Protein AF-A0A438DHN5-F1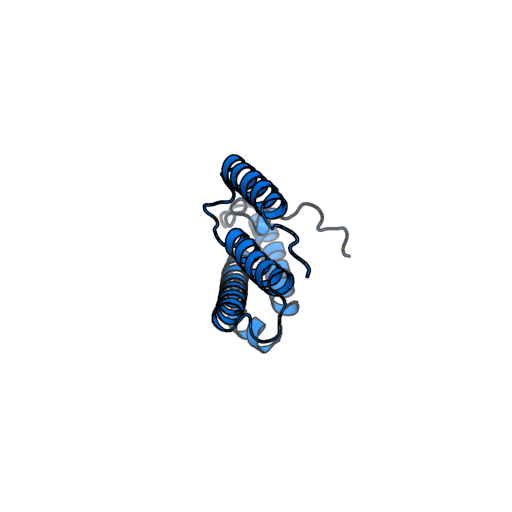 (afdb_monomer)

Organism: Vitis vinifera (NCBI:txid29760)

Solvent-accessible surface area (backbone atoms only — not comparable to full-atom values): 8360 Å² total; per-residue (Å²): 130,78,82,82,55,86,86,60,60,50,65,71,41,91,78,57,66,83,60,57,89,86,41,84,60,27,62,56,50,53,53,52,38,53,52,47,36,54,50,57,37,69,73,41,57,70,81,57,24,62,74,49,68,80,53,93,43,33,39,57,43,49,52,53,50,49,50,54,51,51,54,52,53,53,49,51,48,51,50,52,55,74,68,64,64,51,85,93,48,52,73,68,57,38,51,51,53,53,48,53,45,51,55,56,54,55,71,71,39,78,82,55,82,77,44,77,63,58,61,52,52,50,53,54,50,56,59,51,56,73,71,64,70,76,90,78,82,132

Radius of gyration: 22.7 Å; Cα contacts (8 Å, |Δi|>4): 56; chains: 1; bounding box: 53×29×66 Å

Sequence (138 aa):
MAWRWIGKDDYLTEAVTASPPEDPKFKTWKLENSMFMSWLINSMTNEIGEAFMFYETAKEIWDAAKETYLDKELFSVKEILNDLKQGELTVTQYFNALNKCRQHLDLFDENKLGCPDCCRKYKKIVEKESLQVPVQTQ

Mean predicted aligned error: 14.12 Å

pLDDT: mean 73.31, std 16.25, range [37.06, 94.19]

Secondary structure (DSSP, 8-state):
-GGG-TT-GGGTSTT-PPPPTTSTTHHHHHHHHHHHHHHHHHHS-HHHHHHHTT-SSHHHHHHHHHHHHHHHHHHHHHHHHHH---TTS-HHHHHHHHHHHHHHHHTT-TTTTT-HHHHHHHHHHHHHHTTT------

Structure (mmCIF, N/CA/C/O backbone):
data_AF-A0A438DHN5-F1
#
_entry.id   AF-A0A438DHN5-F1
#
loop_
_atom_site.group_PDB
_atom_site.id
_atom_site.type_symbol
_atom_site.label_atom_id
_atom_site.label_alt_id
_atom_site.label_comp_id
_atom_site.label_asym_id
_atom_site.label_entity_id
_atom_site.label_seq_id
_atom_site.pdbx_PDB_ins_code
_atom_site.Cartn_x
_atom_site.Cartn_y
_atom_site.Cartn_z
_atom_site.occupancy
_atom_site.B_iso_or_equiv
_atom_site.auth_seq_id
_atom_site.auth_comp_id
_atom_site.auth_asym_id
_atom_site.auth_atom_id
_atom_site.pdbx_PDB_model_num
ATOM 1 N N . MET A 1 1 ? 22.264 15.203 -1.489 1.00 44.09 1 MET A N 1
ATOM 2 C CA . MET A 1 1 ? 21.830 14.468 -2.701 1.00 44.09 1 MET A CA 1
ATOM 3 C C . MET A 1 1 ? 20.301 14.347 -2.847 1.00 44.09 1 MET A C 1
ATOM 5 O O . MET A 1 1 ? 19.859 13.936 -3.908 1.00 44.09 1 MET A O 1
ATOM 9 N N . ALA A 1 2 ? 19.493 14.782 -1.865 1.00 42.31 2 ALA A N 1
ATOM 10 C CA . ALA A 1 2 ? 18.022 14.699 -1.897 1.00 42.31 2 ALA A CA 1
ATOM 11 C C . ALA A 1 2 ? 17.303 15.707 -2.830 1.00 42.31 2 ALA A C 1
ATOM 13 O O . ALA A 1 2 ? 16.145 15.511 -3.166 1.00 42.31 2 ALA A O 1
ATOM 14 N N . TRP A 1 3 ? 17.978 16.762 -3.299 1.00 40.53 3 TRP A N 1
ATOM 15 C CA . TRP A 1 3 ? 17.345 17.848 -4.070 1.00 40.53 3 TRP A CA 1
ATOM 16 C C . TRP A 1 3 ? 17.166 17.573 -5.576 1.00 40.53 3 TRP A C 1
ATOM 18 O O . TRP A 1 3 ? 16.601 18.402 -6.277 1.00 40.53 3 TRP A O 1
ATOM 28 N N . ARG A 1 4 ? 17.637 16.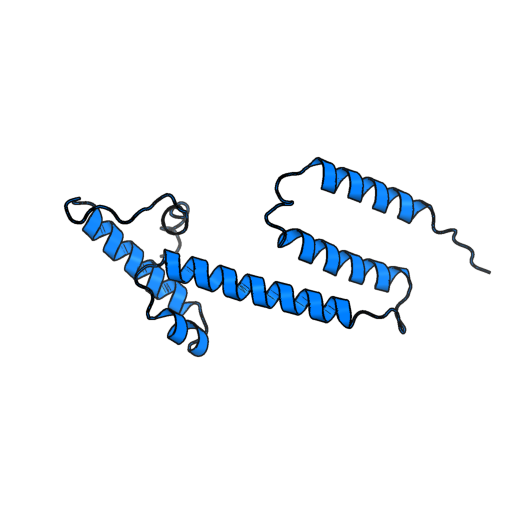429 -6.097 1.00 51.97 4 ARG A N 1
ATOM 29 C CA . ARG A 1 4 ? 17.576 16.100 -7.540 1.00 51.97 4 ARG A CA 1
ATOM 30 C C . ARG A 1 4 ? 16.244 15.459 -7.979 1.00 51.97 4 ARG A C 1
ATOM 32 O O . ARG A 1 4 ? 16.082 15.174 -9.160 1.00 51.97 4 ARG A O 1
ATOM 39 N N . TRP A 1 5 ? 15.318 15.232 -7.047 1.00 50.91 5 TRP A N 1
ATOM 40 C CA . TRP A 1 5 ? 14.147 14.363 -7.252 1.00 50.91 5 TRP A CA 1
ATOM 41 C C . TRP A 1 5 ? 12.789 15.039 -7.122 1.00 50.91 5 TRP A C 1
ATOM 43 O O . TRP A 1 5 ? 11.772 14.395 -7.355 1.00 50.91 5 TRP A O 1
ATOM 53 N N . ILE A 1 6 ? 12.747 16.329 -6.792 1.00 50.12 6 ILE A N 1
ATOM 54 C CA . ILE A 1 6 ? 11.491 17.077 -6.839 1.00 50.12 6 ILE A CA 1
ATOM 55 C C . ILE A 1 6 ? 11.121 17.234 -8.327 1.00 50.12 6 ILE A C 1
ATOM 57 O O . ILE A 1 6 ? 11.754 18.023 -9.025 1.00 50.12 6 ILE A O 1
ATOM 61 N N . GLY A 1 7 ? 10.153 16.440 -8.808 1.00 57.50 7 GLY A N 1
ATOM 62 C CA . GLY A 1 7 ? 9.620 16.487 -10.182 1.00 57.50 7 GLY A CA 1
ATOM 63 C C . GLY A 1 7 ? 10.053 15.364 -11.140 1.00 57.50 7 GLY A C 1
ATOM 64 O O . GLY A 1 7 ? 10.121 15.606 -12.339 1.00 57.50 7 GLY A O 1
ATOM 65 N N . LYS A 1 8 ? 10.414 14.171 -10.637 1.00 61.06 8 LYS A N 1
ATOM 66 C CA . LYS A 1 8 ? 10.698 12.964 -11.453 1.00 61.06 8 LYS A CA 1
ATOM 67 C C . LYS A 1 8 ? 9.756 11.789 -11.132 1.00 61.06 8 LYS A C 1
ATOM 69 O O . LYS A 1 8 ? 10.160 10.629 -11.146 1.00 61.06 8 LYS A O 1
ATOM 74 N N . ASP A 1 9 ? 8.511 12.099 -10.810 1.00 62.78 9 ASP A N 1
ATOM 75 C CA . ASP A 1 9 ? 7.414 11.152 -10.589 1.00 62.78 9 ASP A CA 1
ATOM 76 C C . ASP A 1 9 ? 7.027 10.373 -11.856 1.00 62.78 9 ASP A C 1
ATOM 78 O O . ASP A 1 9 ? 6.547 9.249 -11.748 1.00 62.78 9 ASP A O 1
ATOM 82 N N . ASP A 1 10 ? 7.356 10.893 -13.042 1.00 63.53 10 ASP A N 1
ATOM 83 C CA . ASP A 1 10 ? 7.074 10.271 -14.344 1.00 63.53 10 ASP A CA 1
ATOM 84 C C . ASP A 1 10 ? 7.554 8.813 -14.474 1.00 63.53 10 ASP A C 1
ATOM 86 O O . ASP A 1 10 ? 6.945 8.031 -15.198 1.00 63.53 10 ASP A O 1
ATOM 90 N N . TYR A 1 11 ? 8.619 8.424 -13.764 1.00 60.41 11 TYR A N 1
ATOM 91 C CA . TYR A 1 11 ? 9.149 7.052 -13.773 1.00 60.41 11 TYR A CA 1
ATOM 92 C C . TYR A 1 11 ? 8.305 6.049 -12.979 1.00 60.41 11 TYR A C 1
ATOM 94 O O . TYR A 1 11 ? 8.462 4.842 -13.156 1.00 60.41 11 TYR A O 1
ATOM 102 N N . LEU A 1 12 ? 7.441 6.544 -12.092 1.00 56.44 12 LEU A N 1
ATOM 103 C CA . LEU A 1 12 ? 6.503 5.749 -11.300 1.00 56.44 12 LEU A CA 1
ATOM 104 C C . LEU A 1 12 ? 5.103 5.761 -11.936 1.00 56.44 12 LEU A C 1
ATOM 106 O O . LEU A 1 12 ? 4.329 4.820 -11.768 1.00 56.44 12 LEU A O 1
ATOM 110 N N . THR A 1 13 ? 4.784 6.797 -12.713 1.00 53.22 13 THR A N 1
ATOM 111 C CA . THR A 1 13 ? 3.528 6.927 -13.460 1.00 53.22 13 THR A CA 1
ATOM 112 C C . THR A 1 13 ? 3.618 6.248 -14.834 1.00 53.22 13 THR A C 1
ATOM 114 O O . THR A 1 13 ? 4.691 6.001 -15.373 1.00 53.22 13 THR A O 1
ATOM 117 N N . GLU A 1 14 ? 2.477 5.934 -15.448 1.00 51.69 14 GLU A N 1
ATOM 118 C CA . GLU A 1 14 ? 2.359 5.289 -16.775 1.00 51.69 14 GLU A CA 1
ATOM 119 C C . GLU A 1 14 ? 2.996 6.088 -17.944 1.00 51.69 14 GLU A C 1
ATOM 121 O O . GLU A 1 14 ? 3.000 5.641 -19.087 1.00 51.69 14 GLU A O 1
ATOM 126 N N . ALA A 1 15 ? 3.557 7.270 -17.665 1.00 47.31 15 ALA A N 1
ATOM 127 C CA . ALA A 1 15 ? 4.104 8.202 -18.646 1.00 47.31 15 ALA A CA 1
ATOM 128 C C . ALA A 1 15 ? 5.468 7.782 -19.225 1.00 47.31 15 ALA A C 1
ATOM 130 O O . ALA A 1 15 ? 5.794 8.174 -20.346 1.00 47.31 15 ALA A O 1
ATOM 131 N N . VAL A 1 16 ? 6.267 6.984 -18.507 1.00 53.59 16 VAL A N 1
ATOM 132 C CA . VAL A 1 16 ? 7.581 6.534 -18.993 1.00 53.59 16 VAL A CA 1
ATOM 133 C C . VAL A 1 16 ? 7.520 5.058 -19.376 1.00 53.59 16 VAL A C 1
ATOM 135 O O . VAL A 1 16 ? 7.998 4.173 -18.669 1.00 53.59 16 VAL A O 1
ATOM 138 N N . THR A 1 17 ? 6.953 4.784 -20.549 1.00 58.34 17 THR A N 1
ATOM 139 C CA . THR A 1 17 ? 7.175 3.508 -21.237 1.00 58.34 17 THR A CA 1
ATOM 140 C C . THR A 1 17 ? 8.663 3.358 -21.554 1.00 58.34 17 THR A C 1
ATOM 142 O O . THR A 1 17 ? 9.296 4.336 -21.967 1.00 58.34 17 THR A O 1
ATOM 145 N N . ALA A 1 18 ? 9.219 2.153 -21.383 1.00 60.47 18 ALA A N 1
ATOM 146 C CA . ALA A 1 18 ? 10.604 1.853 -21.742 1.00 60.47 18 ALA A CA 1
ATOM 147 C C . ALA A 1 18 ? 10.917 2.410 -23.140 1.00 60.47 18 ALA A C 1
ATOM 149 O O . ALA A 1 18 ? 10.243 2.068 -24.115 1.00 60.47 18 ALA A O 1
ATOM 150 N N . SER A 1 19 ? 11.894 3.319 -23.237 1.00 61.00 19 SER A N 1
ATOM 151 C CA . SER A 1 19 ? 12.278 3.872 -24.538 1.00 61.00 19 SER A CA 1
ATOM 152 C C . SER A 1 19 ? 12.737 2.731 -25.457 1.00 61.00 19 SER A C 1
ATOM 154 O O . SER A 1 19 ? 13.362 1.786 -24.967 1.00 61.00 19 SER A O 1
ATOM 156 N N . PRO A 1 20 ? 12.466 2.781 -26.771 1.00 68.00 20 PRO A N 1
ATOM 157 C CA . PRO A 1 20 ? 12.967 1.770 -27.691 1.00 68.00 20 PRO A CA 1
ATOM 158 C C . PRO A 1 20 ? 14.497 1.646 -27.580 1.00 68.00 20 PRO A C 1
ATOM 160 O O . PRO A 1 20 ? 15.164 2.667 -27.393 1.00 68.00 20 PRO A O 1
ATOM 163 N N . PRO A 1 21 ? 15.086 0.445 -27.737 1.00 64.56 21 PRO A N 1
ATOM 164 C CA . PRO A 1 21 ? 16.536 0.235 -27.613 1.00 64.56 21 PRO A CA 1
ATOM 165 C C . PRO A 1 21 ? 17.382 1.105 -28.557 1.00 64.56 21 PRO A C 1
ATOM 167 O O . PRO A 1 21 ? 18.572 1.314 -28.321 1.00 64.56 21 PRO A O 1
ATOM 170 N N . GLU A 1 22 ? 16.759 1.590 -29.630 1.00 71.31 22 GLU A N 1
ATOM 171 C CA . GLU A 1 22 ? 17.341 2.435 -30.672 1.00 71.31 22 GLU A CA 1
ATOM 172 C C . GLU A 1 22 ? 17.401 3.925 -30.280 1.00 71.31 22 GLU A C 1
ATOM 174 O O . GLU A 1 22 ? 18.099 4.703 -30.931 1.00 71.31 22 GLU A O 1
ATOM 179 N N . ASP A 1 23 ? 16.718 4.339 -29.206 1.00 76.06 23 ASP A N 1
ATOM 180 C CA . ASP A 1 23 ? 16.729 5.720 -28.721 1.00 76.06 23 ASP A CA 1
ATOM 181 C C . ASP A 1 23 ? 18.007 5.999 -27.900 1.00 76.06 23 ASP A C 1
ATOM 183 O O . ASP A 1 23 ? 18.286 5.301 -26.916 1.00 76.06 23 ASP A O 1
ATOM 187 N N . PRO A 1 24 ? 18.776 7.060 -28.211 1.00 74.69 24 PRO A N 1
ATOM 188 C CA . PRO A 1 24 ? 19.880 7.530 -27.372 1.00 74.69 24 PRO A CA 1
ATOM 189 C C . PRO A 1 24 ? 19.521 7.722 -25.886 1.00 74.69 24 PRO A C 1
ATOM 191 O O . PRO A 1 24 ? 20.386 7.584 -25.017 1.00 74.69 24 PRO A O 1
ATOM 194 N N . LYS A 1 25 ? 18.253 8.014 -25.574 1.00 77.50 25 LYS A N 1
ATOM 195 C CA . LYS A 1 25 ? 17.724 8.184 -24.213 1.00 77.50 25 LYS A CA 1
ATOM 196 C C . LYS A 1 25 ? 17.537 6.868 -23.459 1.00 77.50 25 LYS A C 1
ATOM 198 O O . LYS A 1 25 ? 17.473 6.902 -22.231 1.00 77.50 25 LYS A O 1
ATOM 203 N N . PHE A 1 26 ? 17.537 5.717 -24.137 1.00 77.50 26 PHE A N 1
ATOM 204 C CA . PHE A 1 26 ? 17.369 4.403 -23.506 1.00 77.50 26 PHE A CA 1
ATOM 205 C C . PHE A 1 26 ? 18.452 4.109 -22.462 1.00 77.50 26 PHE A C 1
ATOM 207 O O . PHE A 1 26 ? 18.164 3.586 -21.386 1.00 77.50 26 PHE A O 1
ATOM 214 N N . LYS A 1 27 ? 19.705 4.506 -22.728 1.00 80.75 27 LYS A N 1
ATOM 215 C CA . LYS A 1 27 ? 20.804 4.351 -21.758 1.00 80.75 27 LYS A CA 1
ATOM 216 C C . LYS A 1 27 ? 20.551 5.148 -20.479 1.00 80.75 27 LYS A C 1
ATOM 218 O O . LYS A 1 27 ? 20.785 4.635 -19.388 1.00 80.75 27 LYS A O 1
ATOM 223 N N . THR A 1 28 ? 20.059 6.378 -20.615 1.00 83.88 28 THR A N 1
ATOM 224 C CA . THR A 1 28 ? 19.704 7.237 -19.480 1.00 83.88 28 THR A CA 1
ATOM 225 C C . THR A 1 28 ? 18.524 6.654 -18.711 1.00 83.88 28 THR A C 1
ATOM 227 O O . THR A 1 28 ? 18.613 6.521 -17.494 1.00 83.88 28 THR A O 1
ATOM 230 N N . TRP A 1 29 ? 17.470 6.222 -19.410 1.00 83.94 29 TRP A N 1
ATOM 231 C CA . TRP A 1 29 ? 16.316 5.563 -18.798 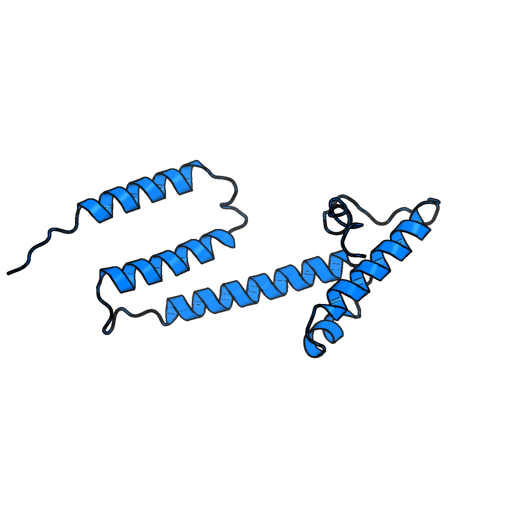1.00 83.94 29 TRP A CA 1
ATOM 232 C C . TRP A 1 29 ? 16.727 4.323 -17.999 1.00 83.94 29 TRP A C 1
ATOM 234 O O . TRP A 1 29 ? 16.351 4.189 -16.840 1.00 83.94 29 TRP A O 1
ATOM 244 N N . LYS A 1 30 ? 17.570 3.453 -18.570 1.00 82.31 30 LYS A N 1
ATOM 245 C CA . LYS A 1 30 ? 18.026 2.221 -17.911 1.00 82.31 30 LYS A CA 1
ATOM 246 C C . LYS A 1 30 ? 18.824 2.499 -16.634 1.00 82.31 30 LYS A C 1
ATOM 248 O O . LYS A 1 30 ? 18.652 1.791 -15.644 1.00 82.31 30 LYS A O 1
ATOM 253 N N . LEU A 1 31 ? 19.678 3.526 -16.646 1.00 85.19 31 LEU A N 1
ATOM 254 C CA . LEU A 1 31 ? 20.429 3.952 -15.461 1.00 85.19 31 LEU A CA 1
ATOM 255 C C . LEU A 1 31 ? 19.504 4.506 -14.373 1.00 85.19 31 LEU A C 1
ATOM 257 O O . LEU A 1 31 ? 19.640 4.129 -13.211 1.00 85.19 31 LEU A O 1
ATOM 261 N N . GLU A 1 32 ? 18.561 5.373 -14.744 1.00 85.88 32 GLU A N 1
ATOM 262 C CA . GLU A 1 32 ? 17.615 5.961 -13.792 1.00 85.88 32 GLU A CA 1
ATOM 263 C C . GLU A 1 32 ? 16.674 4.891 -13.218 1.00 85.88 32 GLU A C 1
ATOM 265 O O . GLU A 1 32 ? 16.545 4.800 -12.000 1.00 85.88 32 GLU A O 1
ATOM 270 N N . ASN A 1 33 ? 16.130 4.001 -14.053 1.00 86.56 33 ASN A N 1
ATOM 271 C CA . ASN A 1 33 ? 15.321 2.857 -13.627 1.00 86.56 33 ASN A CA 1
ATOM 272 C C . ASN A 1 33 ? 16.082 1.956 -12.640 1.00 86.56 33 ASN A C 1
ATOM 274 O O . ASN A 1 33 ? 15.574 1.667 -11.561 1.00 86.56 33 ASN A O 1
ATOM 278 N N . SER A 1 34 ? 17.327 1.571 -12.946 1.00 86.69 34 SER A N 1
ATOM 279 C CA . SER A 1 34 ? 18.137 0.747 -12.033 1.00 86.69 34 SER A CA 1
ATOM 280 C C . SER A 1 34 ? 18.404 1.435 -10.693 1.00 86.69 34 SER A C 1
ATOM 282 O O . SER A 1 34 ? 18.430 0.767 -9.661 1.00 86.69 34 SER A O 1
ATOM 284 N N . MET A 1 35 ? 18.601 2.754 -10.698 1.00 86.44 35 MET A N 1
ATOM 285 C CA . MET A 1 35 ? 18.789 3.539 -9.478 1.00 86.44 35 MET A CA 1
ATOM 286 C C . MET A 1 35 ? 17.523 3.537 -8.616 1.00 86.44 35 MET A C 1
ATOM 288 O O . MET A 1 35 ? 17.606 3.305 -7.410 1.00 86.44 35 MET A O 1
ATOM 292 N N . PHE A 1 36 ? 16.357 3.732 -9.236 1.00 83.88 36 PHE A N 1
ATOM 293 C CA . PHE A 1 36 ? 15.071 3.656 -8.548 1.00 83.88 36 PHE A CA 1
ATOM 294 C C . PHE A 1 36 ? 14.803 2.270 -7.966 1.00 83.88 36 PHE A C 1
ATOM 296 O O . PHE A 1 36 ? 14.388 2.183 -6.813 1.00 83.88 36 PHE A O 1
ATOM 303 N N . MET A 1 37 ? 15.102 1.196 -8.705 1.00 87.62 37 MET A N 1
ATOM 304 C CA . MET A 1 37 ? 14.966 -0.170 -8.188 1.00 87.62 37 MET A CA 1
ATOM 305 C C . MET A 1 37 ? 15.787 -0.370 -6.912 1.00 87.62 37 MET A C 1
ATOM 307 O O . MET A 1 37 ? 15.252 -0.822 -5.903 1.00 87.62 37 MET A O 1
ATOM 311 N N . SER A 1 38 ? 17.065 0.030 -6.914 1.00 86.56 38 SER A N 1
ATOM 312 C CA . SER A 1 38 ? 17.912 -0.077 -5.720 1.00 86.56 38 SER A CA 1
ATOM 313 C C . SER A 1 38 ? 17.355 0.711 -4.537 1.00 86.56 38 SER A C 1
ATOM 315 O O . SER A 1 38 ? 17.465 0.264 -3.403 1.00 86.56 38 SER A O 1
ATOM 317 N N . TRP A 1 39 ? 16.758 1.878 -4.762 1.00 87.81 39 TRP A N 1
ATOM 318 C CA . TRP A 1 39 ? 16.171 2.662 -3.676 1.00 87.81 39 TRP A CA 1
ATOM 319 C C . TRP A 1 39 ? 14.893 2.075 -3.120 1.00 87.81 39 TRP A C 1
ATOM 321 O O . TRP A 1 39 ? 14.745 2.047 -1.902 1.00 87.81 39 TRP A O 1
ATOM 331 N N . LEU A 1 40 ? 14.011 1.586 -3.988 1.00 85.81 40 LEU A N 1
ATOM 332 C CA . LEU A 1 40 ? 12.800 0.900 -3.560 1.00 85.81 40 LEU A CA 1
ATOM 333 C C . LEU A 1 40 ? 13.167 -0.325 -2.720 1.00 85.81 40 LEU A C 1
ATOM 335 O O . LEU A 1 40 ? 12.725 -0.421 -1.579 1.00 85.81 40 LEU A O 1
ATOM 339 N N . ILE A 1 41 ? 14.071 -1.176 -3.210 1.00 85.56 41 ILE A N 1
ATOM 340 C CA . ILE A 1 41 ? 14.522 -2.374 -2.486 1.00 85.56 41 ILE A CA 1
ATOM 341 C C . ILE A 1 41 ? 15.201 -2.001 -1.159 1.00 85.56 41 ILE A C 1
ATOM 343 O O . ILE A 1 41 ? 14.868 -2.568 -0.124 1.00 85.56 41 ILE A O 1
ATOM 347 N N . ASN A 1 42 ? 16.088 -1.000 -1.147 1.00 86.00 42 ASN A N 1
ATOM 348 C CA . ASN A 1 42 ? 16.779 -0.566 0.076 1.00 86.00 42 ASN A CA 1
ATOM 349 C C . ASN A 1 42 ? 15.862 0.140 1.089 1.00 86.00 42 ASN A C 1
ATOM 351 O O . ASN A 1 42 ? 16.257 0.324 2.239 1.00 86.00 42 ASN A O 1
ATOM 355 N N . SER A 1 43 ? 14.677 0.589 0.670 1.00 84.44 43 SER A N 1
ATOM 356 C CA . SER A 1 43 ? 13.674 1.174 1.565 1.00 84.44 43 SER A CA 1
ATOM 357 C C . SER A 1 43 ? 12.784 0.126 2.239 1.00 84.44 43 SER A C 1
ATOM 359 O O . SER A 1 43 ? 12.072 0.445 3.191 1.00 84.44 43 SER A O 1
ATOM 361 N N . MET A 1 44 ? 12.831 -1.120 1.764 1.00 84.50 44 MET A N 1
ATOM 362 C CA . MET A 1 44 ? 12.088 -2.250 2.310 1.00 84.50 44 MET A CA 1
ATOM 363 C C . MET A 1 44 ? 12.918 -2.986 3.369 1.00 84.50 44 MET A C 1
ATOM 365 O O . MET A 1 44 ? 14.139 -2.851 3.445 1.00 84.50 44 MET A O 1
ATOM 369 N N . THR A 1 45 ? 12.260 -3.804 4.193 1.00 83.25 45 THR A N 1
ATOM 370 C CA . THR A 1 45 ? 12.980 -4.793 5.007 1.00 83.25 45 THR A CA 1
ATOM 371 C C . THR A 1 45 ? 13.591 -5.854 4.093 1.00 83.25 45 THR A C 1
ATOM 373 O O . THR A 1 45 ? 13.034 -6.140 3.035 1.00 83.25 45 THR A O 1
ATOM 376 N N . ASN A 1 46 ? 14.710 -6.465 4.496 1.00 80.81 46 ASN A N 1
ATOM 377 C CA . ASN A 1 46 ? 15.421 -7.445 3.660 1.00 80.81 46 ASN A CA 1
ATOM 378 C C . ASN A 1 46 ? 14.509 -8.585 3.167 1.00 80.81 46 ASN A C 1
ATOM 380 O O . ASN A 1 46 ? 14.553 -8.935 1.995 1.00 80.81 46 ASN A O 1
ATOM 384 N N . GLU A 1 47 ? 13.630 -9.091 4.035 1.00 80.06 47 GLU A N 1
ATOM 385 C CA . GLU A 1 47 ? 12.656 -10.147 3.713 1.00 80.06 47 GLU A CA 1
ATOM 386 C C . GLU A 1 47 ? 11.695 -9.750 2.585 1.00 80.06 47 GLU A C 1
ATOM 388 O O . GLU A 1 47 ? 11.338 -10.567 1.742 1.00 80.06 47 GLU A O 1
ATOM 393 N N . ILE A 1 48 ? 11.272 -8.483 2.567 1.00 78.31 48 ILE A N 1
ATOM 394 C CA . ILE A 1 48 ? 10.391 -7.950 1.532 1.00 78.31 48 ILE A CA 1
ATOM 395 C C . ILE A 1 48 ? 11.225 -7.672 0.282 1.00 78.31 48 ILE A C 1
ATOM 397 O O . ILE A 1 48 ? 10.885 -8.168 -0.782 1.00 78.31 48 ILE A O 1
ATOM 401 N N . GLY A 1 49 ? 12.348 -6.961 0.409 1.00 78.81 49 GLY A N 1
ATOM 402 C CA . GLY A 1 49 ? 13.219 -6.591 -0.708 1.00 78.81 49 GLY A CA 1
ATOM 403 C C . GLY A 1 49 ? 13.700 -7.786 -1.538 1.00 78.81 49 GLY A C 1
ATOM 404 O O . GLY A 1 49 ? 13.760 -7.679 -2.762 1.00 78.81 49 GLY A O 1
ATOM 405 N N . GLU A 1 50 ? 13.957 -8.938 -0.909 1.00 81.94 50 GLU A N 1
ATOM 406 C CA . GLU A 1 50 ? 14.290 -10.192 -1.600 1.00 81.94 50 GLU A CA 1
ATOM 407 C C . GLU A 1 50 ? 13.205 -10.647 -2.581 1.00 81.94 50 GLU A C 1
ATOM 409 O O . GLU A 1 50 ? 13.526 -11.077 -3.691 1.00 81.94 50 GLU A O 1
ATOM 414 N N . ALA A 1 51 ? 11.928 -10.487 -2.225 1.00 83.19 51 ALA A N 1
ATOM 415 C CA . ALA A 1 51 ? 10.808 -10.835 -3.096 1.00 83.19 51 ALA A CA 1
ATOM 416 C C . ALA A 1 51 ? 10.712 -9.921 -4.331 1.00 83.19 51 ALA A C 1
ATOM 418 O O . ALA A 1 51 ? 10.188 -10.340 -5.363 1.00 83.19 51 ALA A O 1
ATOM 419 N N . PHE A 1 52 ? 11.245 -8.696 -4.252 1.00 81.44 52 PHE A N 1
ATOM 420 C CA . PHE A 1 52 ? 11.192 -7.711 -5.335 1.00 81.44 52 PHE A CA 1
ATOM 421 C C . PHE A 1 52 ? 12.453 -7.675 -6.213 1.00 81.44 52 PHE A C 1
ATOM 423 O O . PHE A 1 52 ? 12.468 -6.977 -7.225 1.00 81.44 52 PHE A O 1
ATOM 430 N N . MET A 1 53 ? 13.501 -8.441 -5.886 1.00 79.88 53 MET A N 1
ATOM 431 C CA . MET A 1 53 ? 14.751 -8.468 -6.664 1.00 79.88 53 MET A CA 1
ATOM 432 C C . MET A 1 53 ? 14.599 -9.029 -8.087 1.00 79.88 53 MET A C 1
ATOM 434 O O . MET A 1 53 ? 15.475 -8.807 -8.920 1.00 79.88 53 MET A O 1
ATOM 438 N N . PHE A 1 54 ? 13.517 -9.761 -8.362 1.00 80.88 54 PHE A N 1
ATOM 439 C CA . PHE A 1 54 ? 13.277 -10.404 -9.657 1.00 80.88 54 PHE A CA 1
ATOM 440 C C . PHE A 1 54 ? 12.528 -9.526 -10.667 1.00 80.88 54 PHE A C 1
ATOM 442 O O . PHE A 1 54 ? 12.388 -9.933 -11.817 1.00 80.88 54 PHE A O 1
ATOM 449 N N . TYR A 1 55 ? 12.053 -8.346 -10.263 1.00 84.50 55 TYR A N 1
ATOM 450 C CA . TYR A 1 55 ? 11.386 -7.421 -11.178 1.00 84.50 55 TYR A CA 1
ATOM 451 C C . TYR A 1 55 ? 12.389 -6.706 -12.086 1.00 84.50 55 TYR A C 1
ATOM 453 O O . TYR A 1 55 ? 13.509 -6.384 -11.683 1.00 84.50 55 TYR A O 1
ATOM 461 N N . GLU A 1 56 ? 11.980 -6.446 -13.327 1.00 83.94 56 GLU A N 1
ATOM 462 C CA . GLU A 1 56 ? 12.851 -5.875 -14.357 1.00 83.94 56 GLU A CA 1
ATOM 463 C C . GLU A 1 56 ? 12.835 -4.340 -14.337 1.00 83.94 56 GLU A C 1
ATOM 465 O O . GLU A 1 56 ? 13.770 -3.680 -14.816 1.00 83.94 56 GLU A O 1
ATOM 470 N N . THR A 1 57 ? 11.784 -3.752 -13.763 1.00 84.44 57 THR A N 1
ATOM 471 C CA . THR A 1 57 ? 11.580 -2.305 -13.715 1.00 84.44 57 THR A CA 1
ATOM 472 C C . THR A 1 57 ? 11.211 -1.790 -12.327 1.00 84.44 57 THR A C 1
ATOM 474 O O . THR A 1 57 ? 10.545 -2.448 -11.530 1.00 84.44 57 THR A O 1
ATOM 477 N N . ALA A 1 58 ? 11.599 -0.543 -12.047 1.00 85.19 58 ALA A N 1
ATOM 478 C CA . ALA A 1 58 ? 11.199 0.154 -10.828 1.00 85.19 58 ALA A CA 1
ATOM 479 C C . ALA A 1 58 ? 9.682 0.335 -10.738 1.00 85.19 58 ALA A C 1
ATOM 481 O O . ALA A 1 58 ? 9.140 0.358 -9.637 1.00 85.19 58 ALA A O 1
ATOM 482 N N . LYS A 1 59 ? 9.009 0.428 -11.889 1.00 83.69 59 LYS A N 1
ATOM 483 C CA . LYS A 1 59 ? 7.554 0.502 -11.978 1.00 83.69 59 LYS A CA 1
ATOM 484 C C . LYS A 1 59 ? 6.897 -0.770 -11.451 1.00 83.69 59 LYS A C 1
ATOM 486 O O . LYS A 1 59 ? 6.034 -0.671 -10.594 1.00 83.69 59 LYS A O 1
ATOM 491 N N . GLU A 1 60 ? 7.340 -1.943 -11.893 1.00 85.69 60 GLU A N 1
ATOM 492 C CA . GLU A 1 60 ? 6.788 -3.211 -11.400 1.00 85.69 60 GLU A CA 1
ATOM 493 C C . GLU A 1 60 ? 7.029 -3.388 -9.897 1.00 85.69 60 GLU A C 1
ATOM 495 O O . GLU A 1 60 ? 6.118 -3.788 -9.176 1.00 85.69 60 GLU A O 1
ATOM 500 N N . ILE A 1 61 ? 8.220 -3.018 -9.403 1.00 86.69 61 ILE A N 1
ATOM 501 C CA . ILE A 1 61 ? 8.506 -3.022 -7.960 1.00 86.69 61 ILE A CA 1
ATOM 502 C C . ILE A 1 61 ? 7.545 -2.090 -7.219 1.00 86.69 61 ILE A C 1
ATOM 504 O O . ILE A 1 61 ? 6.991 -2.470 -6.191 1.00 86.69 61 ILE A O 1
ATOM 508 N N . TRP A 1 62 ? 7.357 -0.870 -7.724 1.00 86.06 62 TRP A N 1
ATOM 509 C CA . TRP A 1 62 ? 6.469 0.124 -7.127 1.00 86.06 62 TRP A CA 1
ATOM 510 C C . TRP A 1 62 ? 5.008 -0.331 -7.121 1.00 86.06 62 TRP A C 1
ATOM 512 O O . TRP A 1 62 ? 4.365 -0.260 -6.077 1.00 86.06 62 TRP A O 1
ATOM 522 N N . ASP A 1 63 ? 4.500 -0.828 -8.248 1.00 82.25 63 ASP A N 1
ATOM 523 C CA . ASP A 1 63 ? 3.110 -1.257 -8.405 1.00 82.25 63 ASP A CA 1
ATOM 524 C C . ASP A 1 63 ? 2.809 -2.464 -7.502 1.00 82.25 63 ASP A C 1
ATOM 526 O O . ASP A 1 63 ? 1.847 -2.433 -6.733 1.00 82.25 63 ASP A O 1
ATOM 530 N N . ALA A 1 64 ? 3.685 -3.473 -7.480 1.00 84.75 64 ALA A N 1
ATOM 531 C CA . ALA A 1 64 ? 3.515 -4.640 -6.618 1.00 84.75 64 ALA A CA 1
ATOM 532 C C . ALA A 1 64 ? 3.688 -4.304 -5.123 1.00 84.75 64 ALA A C 1
ATOM 534 O O . ALA A 1 64 ? 2.975 -4.843 -4.270 1.00 84.75 64 ALA A O 1
ATOM 535 N N . ALA A 1 65 ? 4.599 -3.388 -4.771 1.00 83.44 65 ALA A N 1
ATOM 536 C CA . ALA A 1 65 ? 4.740 -2.912 -3.395 1.00 83.44 65 ALA A CA 1
ATOM 537 C C . ALA A 1 65 ? 3.504 -2.122 -2.949 1.00 83.44 65 ALA A C 1
ATOM 539 O O . ALA A 1 65 ? 3.027 -2.309 -1.828 1.00 83.44 65 ALA A O 1
ATOM 540 N N . LYS A 1 66 ? 2.966 -1.275 -3.835 1.00 81.81 66 LYS A N 1
ATOM 541 C CA . LYS A 1 66 ? 1.736 -0.518 -3.614 1.00 81.81 66 LYS A CA 1
ATOM 542 C C . LYS A 1 66 ? 0.564 -1.468 -3.377 1.00 81.81 66 LYS A C 1
ATOM 544 O O . LYS A 1 66 ? -0.072 -1.342 -2.339 1.00 81.81 66 LYS A O 1
ATOM 549 N N . GLU A 1 67 ? 0.313 -2.434 -4.261 1.00 81.00 67 GLU A N 1
ATOM 550 C CA . GLU A 1 67 ? -0.752 -3.434 -4.069 1.00 81.00 67 GLU A CA 1
ATOM 551 C C . GLU A 1 67 ? -0.596 -4.185 -2.746 1.00 81.00 67 GLU A C 1
ATOM 553 O O . GLU A 1 67 ? -1.524 -4.220 -1.941 1.00 81.00 67 GLU A O 1
ATOM 558 N N . THR A 1 68 ? 0.602 -4.701 -2.461 1.00 82.44 68 THR A N 1
ATOM 559 C CA . THR A 1 68 ? 0.860 -5.466 -1.230 1.00 82.44 68 THR A CA 1
ATOM 560 C C . THR A 1 68 ? 0.598 -4.634 0.026 1.00 82.44 68 THR A C 1
ATOM 562 O O . THR A 1 68 ? 0.048 -5.134 1.011 1.00 82.44 68 THR A O 1
ATOM 565 N N . TYR A 1 69 ? 1.008 -3.363 0.022 1.00 78.06 69 TYR A N 1
ATOM 566 C CA . TYR A 1 69 ? 0.774 -2.458 1.142 1.00 78.06 69 TYR A CA 1
ATOM 567 C C . TYR A 1 69 ? -0.713 -2.123 1.289 1.00 78.06 69 TYR A C 1
ATOM 569 O O . TYR A 1 69 ? -1.245 -2.182 2.398 1.00 78.06 69 TYR A O 1
ATOM 577 N N . LEU A 1 70 ? -1.396 -1.827 0.179 1.00 77.75 70 LEU A N 1
ATOM 578 C CA . LEU A 1 70 ? -2.828 -1.539 0.170 1.00 77.75 70 LEU A CA 1
ATOM 579 C C . LEU A 1 70 ? -3.646 -2.728 0.683 1.00 77.75 70 LEU A C 1
ATOM 581 O O . LEU A 1 70 ? -4.520 -2.535 1.526 1.00 77.75 70 LEU A O 1
ATOM 585 N N . ASP A 1 71 ? -3.328 -3.947 0.251 1.00 76.31 71 ASP A N 1
ATOM 586 C CA . ASP A 1 71 ? -4.002 -5.166 0.702 1.00 76.31 71 ASP A CA 1
ATOM 587 C C . ASP A 1 71 ? -3.800 -5.416 2.199 1.00 76.31 71 ASP A C 1
ATOM 589 O O . ASP A 1 71 ? -4.756 -5.739 2.912 1.00 76.31 71 ASP A O 1
ATOM 593 N N . LYS A 1 72 ? -2.574 -5.227 2.706 1.00 82.31 72 LYS A N 1
ATOM 594 C CA . LYS A 1 72 ? -2.281 -5.365 4.141 1.00 82.31 72 LYS A CA 1
ATOM 595 C C . LYS A 1 72 ? -3.027 -4.335 4.984 1.00 82.31 72 LYS A C 1
ATOM 597 O O . LYS A 1 72 ? -3.621 -4.699 5.998 1.00 82.31 72 LYS A O 1
ATOM 602 N N . GLU A 1 73 ? -3.020 -3.070 4.576 1.00 81.56 73 GLU A N 1
ATOM 603 C CA . GLU A 1 73 ? -3.750 -2.005 5.271 1.00 81.56 73 GLU A CA 1
ATOM 604 C C . GLU A 1 73 ? -5.265 -2.240 5.236 1.00 81.56 73 GLU A C 1
ATOM 606 O O . GLU A 1 73 ? -5.945 -2.120 6.258 1.00 81.56 73 GLU A O 1
ATOM 611 N N . LEU A 1 74 ? -5.803 -2.644 4.082 1.00 83.88 74 LEU A N 1
ATOM 612 C CA . LEU A 1 74 ? -7.216 -2.972 3.923 1.00 83.88 74 LEU A CA 1
ATOM 613 C C . LEU A 1 74 ? -7.625 -4.139 4.826 1.00 83.88 74 LEU A C 1
ATOM 615 O O . LEU A 1 74 ? -8.688 -4.092 5.453 1.00 83.88 74 LEU A O 1
ATOM 619 N N . PHE A 1 75 ? -6.799 -5.184 4.895 1.00 84.12 75 PHE A N 1
ATOM 620 C CA . PHE A 1 75 ? -7.032 -6.327 5.770 1.00 84.12 75 PHE A CA 1
ATOM 621 C C . PHE A 1 75 ? -7.016 -5.913 7.245 1.00 84.12 75 PHE A C 1
ATOM 623 O O . PHE A 1 75 ? -7.973 -6.204 7.960 1.00 84.12 75 PHE A O 1
ATOM 630 N N . SER A 1 76 ? -5.998 -5.160 7.667 1.00 87.88 76 SER A N 1
ATOM 631 C CA . SER A 1 76 ? -5.865 -4.638 9.034 1.00 87.88 76 SER A CA 1
ATOM 632 C C . SER A 1 76 ? -7.096 -3.833 9.464 1.00 87.88 76 SER A C 1
ATOM 634 O O . SER A 1 76 ? -7.675 -4.061 10.525 1.00 87.88 76 SER A O 1
ATOM 636 N N . VAL A 1 77 ? -7.584 -2.932 8.608 1.00 87.50 77 VAL A N 1
ATOM 637 C CA . VAL A 1 77 ? -8.768 -2.117 8.923 1.00 87.50 77 VAL A CA 1
ATOM 638 C C . VAL A 1 77 ? -10.040 -2.959 8.992 1.00 87.50 77 VAL A C 1
ATOM 640 O O . VAL A 1 77 ? -10.891 -2.706 9.846 1.00 87.50 77 VAL A O 1
ATOM 643 N N . LYS A 1 78 ? -10.186 -3.967 8.123 1.00 86.75 78 LYS A N 1
ATOM 644 C CA . LYS A 1 78 ? -11.307 -4.918 8.185 1.00 86.75 78 LYS A CA 1
ATOM 645 C C . LYS A 1 78 ? -11.268 -5.756 9.462 1.00 86.75 78 LYS A C 1
ATOM 647 O O . LYS A 1 78 ? -12.321 -5.993 10.043 1.00 86.75 78 LYS A O 1
ATOM 652 N N . GLU A 1 79 ? -10.088 -6.172 9.906 1.00 91.19 79 GLU A N 1
ATOM 653 C CA . GLU A 1 79 ? -9.898 -6.910 11.157 1.00 91.19 79 GLU A CA 1
ATOM 654 C C . GLU A 1 79 ? -10.290 -6.053 12.366 1.00 91.19 79 GLU A C 1
ATOM 656 O O . GLU A 1 79 ? -11.173 -6.445 13.127 1.00 91.19 79 GLU A O 1
ATOM 661 N N . ILE A 1 80 ? -9.761 -4.826 12.460 1.00 91.19 80 ILE A N 1
ATOM 662 C CA . ILE A 1 80 ? -10.141 -3.863 13.506 1.00 91.19 80 ILE A CA 1
ATOM 663 C C . ILE A 1 80 ? -11.656 -3.650 13.517 1.00 91.19 80 ILE A C 1
ATOM 665 O O . ILE A 1 80 ? -12.266 -3.626 14.582 1.00 91.19 80 ILE A O 1
ATOM 669 N N . LEU A 1 81 ? -12.277 -3.499 12.345 1.00 90.94 81 LEU A N 1
ATOM 670 C CA . LEU A 1 81 ? -13.720 -3.305 12.229 1.00 90.94 81 LEU A CA 1
ATOM 671 C C . LEU A 1 81 ? -14.521 -4.532 12.692 1.00 90.94 81 LEU A C 1
ATOM 673 O O . LEU A 1 81 ? -15.551 -4.361 13.342 1.00 90.94 81 LEU A O 1
ATOM 677 N N . ASN A 1 82 ? -14.070 -5.743 12.360 1.00 90.44 82 ASN A N 1
ATOM 678 C CA . ASN A 1 82 ? -14.720 -6.989 12.773 1.00 90.44 82 ASN A CA 1
ATOM 679 C C . ASN A 1 82 ? -14.651 -7.194 14.292 1.00 90.44 82 ASN A C 1
ATOM 681 O O . ASN A 1 82 ? -15.616 -7.666 14.898 1.00 90.44 82 ASN A O 1
ATOM 685 N N . ASP A 1 83 ? -13.536 -6.803 14.905 1.00 92.69 83 ASP A N 1
ATOM 686 C CA . ASP A 1 83 ? -13.329 -6.906 16.348 1.00 92.69 8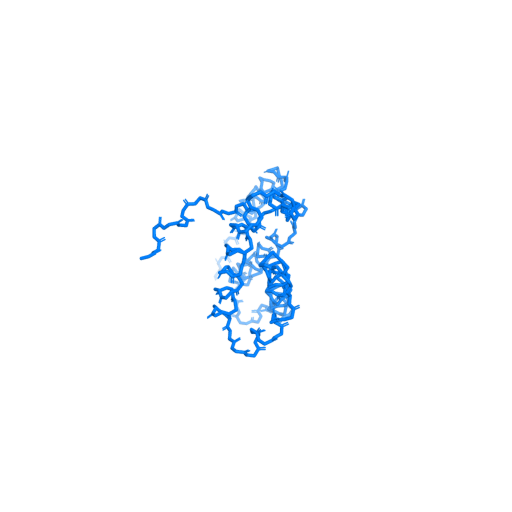3 ASP A CA 1
ATOM 687 C C . ASP A 1 83 ? -13.949 -5.740 17.128 1.00 92.69 83 ASP A C 1
ATOM 689 O O . ASP A 1 83 ? -14.170 -5.846 18.341 1.00 92.69 83 ASP A O 1
ATOM 693 N N . LEU A 1 84 ? -14.279 -4.635 16.449 1.00 91.88 84 LEU A N 1
ATOM 694 C CA . LEU A 1 84 ? -14.853 -3.447 17.064 1.00 91.88 84 LEU A CA 1
ATOM 695 C C . LEU A 1 84 ? -16.255 -3.733 17.616 1.00 91.88 84 LEU A C 1
ATOM 697 O O . LEU A 1 84 ? -17.271 -3.705 16.918 1.00 91.88 84 LEU A O 1
ATOM 701 N N . LYS A 1 85 ? -16.319 -3.913 18.932 1.00 91.31 85 LYS A N 1
ATOM 702 C CA . LYS A 1 85 ? -17.553 -4.014 19.717 1.00 91.31 85 LYS A CA 1
ATOM 703 C C . LYS A 1 85 ? -17.666 -2.801 20.628 1.00 91.31 85 LYS A C 1
ATOM 705 O O . LYS A 1 85 ? -16.654 -2.244 21.042 1.00 91.31 85 LYS A O 1
ATOM 710 N N . GLN A 1 86 ? -18.893 -2.398 20.956 1.00 86.00 86 GLN A N 1
ATOM 711 C CA . GLN A 1 86 ? -19.09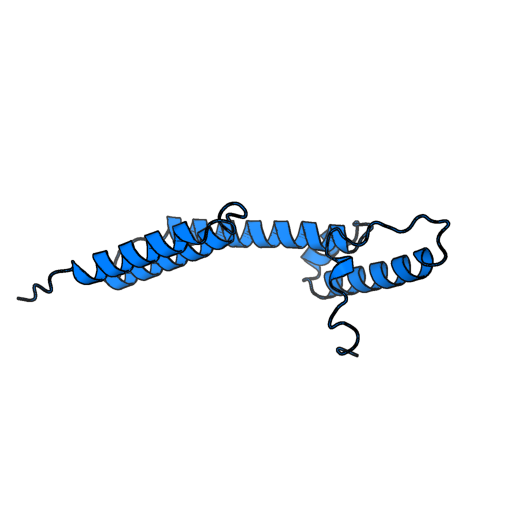7 -1.288 21.887 1.00 86.00 86 GLN A CA 1
ATOM 712 C C . GLN A 1 86 ? -18.470 -1.606 23.252 1.00 86.00 86 GLN A C 1
ATOM 714 O O . GLN A 1 86 ? -17.647 -0.834 23.724 1.00 86.00 86 GLN A O 1
ATOM 719 N N . GLY A 1 87 ? -18.781 -2.766 23.843 1.00 92.00 87 GLY A N 1
ATOM 720 C CA . GLY A 1 87 ? -18.205 -3.183 25.127 1.00 92.00 87 GLY A CA 1
ATOM 721 C C . GLY A 1 87 ? -18.339 -2.093 26.195 1.00 92.00 87 GLY A C 1
ATOM 722 O O . GLY A 1 87 ? -19.423 -1.551 26.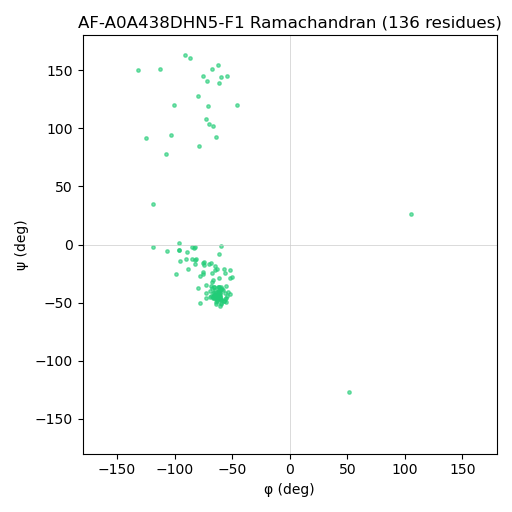390 1.00 92.00 87 GLY A O 1
ATOM 723 N N . GLU A 1 88 ? -17.211 -1.742 26.812 1.00 91.12 88 GLU A N 1
ATOM 724 C CA . GLU A 1 88 ? -17.094 -0.675 27.818 1.00 91.12 88 GLU A CA 1
ATOM 725 C C . GLU A 1 88 ? -16.971 0.741 27.214 1.00 91.12 88 GLU A C 1
ATOM 727 O O . GLU A 1 88 ? -16.879 1.729 27.944 1.00 91.12 88 GLU A O 1
ATOM 732 N N . LEU A 1 89 ? -16.933 0.877 25.881 1.00 90.94 89 LEU A N 1
ATOM 733 C CA . LEU A 1 89 ? -16.882 2.181 25.221 1.00 90.94 89 LEU A CA 1
ATOM 734 C C . LEU A 1 89 ? -18.232 2.889 25.339 1.00 90.94 89 LEU A C 1
ATOM 736 O O . LEU A 1 89 ? -19.303 2.309 25.134 1.00 90.94 89 LEU A O 1
ATOM 740 N N . THR A 1 90 ? -18.179 4.200 25.558 1.00 94.19 90 THR A N 1
ATOM 741 C CA . THR A 1 90 ? -19.368 5.041 25.392 1.00 94.19 90 THR A CA 1
ATOM 742 C C . THR A 1 90 ? -19.853 5.000 23.940 1.00 94.19 90 THR A C 1
ATOM 744 O O . THR A 1 90 ? -19.066 4.803 23.008 1.00 94.19 90 THR A O 1
ATOM 747 N N . VAL A 1 91 ? -21.147 5.256 23.731 1.00 91.94 91 VAL A N 1
ATOM 7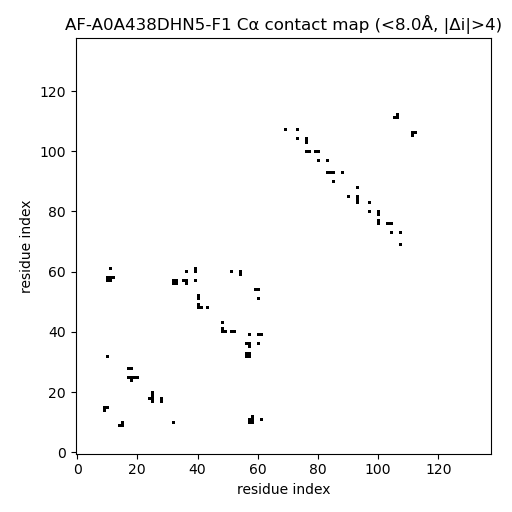48 C CA . VAL A 1 91 ? -21.763 5.294 22.391 1.00 91.94 91 VAL A CA 1
ATOM 749 C C . VAL A 1 91 ? -20.990 6.223 21.448 1.00 91.94 91 VAL A C 1
ATOM 751 O O . VAL A 1 91 ? -20.693 5.849 20.316 1.00 91.94 91 VAL A O 1
ATOM 754 N N . THR A 1 92 ? -20.582 7.398 21.932 1.00 91.94 92 THR A N 1
ATOM 755 C CA . THR A 1 92 ? -19.801 8.371 21.155 1.00 91.94 92 THR A CA 1
ATOM 756 C C . THR A 1 92 ? -18.419 7.840 20.770 1.00 91.94 92 THR A C 1
ATOM 758 O O . THR A 1 92 ? -17.987 8.014 19.633 1.00 91.94 92 THR A O 1
ATOM 761 N N . GLN A 1 93 ? -17.710 7.178 21.689 1.00 89.81 93 GLN A N 1
ATOM 762 C CA . GLN A 1 93 ? -16.384 6.614 21.408 1.00 89.81 93 GLN A CA 1
ATOM 763 C C . GLN A 1 93 ? -16.458 5.473 20.394 1.00 89.81 93 GLN A C 1
ATOM 765 O O . GLN A 1 93 ? -15.680 5.459 19.440 1.00 89.81 93 GLN A O 1
ATOM 770 N N . TYR A 1 94 ? -17.417 4.561 20.566 1.00 93.50 94 TYR A N 1
ATOM 771 C CA . TYR A 1 94 ? -17.655 3.475 19.621 1.00 93.50 94 TYR A CA 1
ATOM 772 C C . TYR A 1 94 ? -17.998 4.013 18.226 1.00 93.50 94 TYR A C 1
ATOM 774 O O . TYR A 1 94 ? -17.382 3.617 17.238 1.00 93.50 94 TYR A O 1
ATOM 782 N N . PHE A 1 95 ? -18.920 4.976 18.146 1.00 90.88 95 PHE A N 1
ATOM 783 C CA . PHE A 1 95 ? -19.317 5.597 16.883 1.00 90.88 95 PHE A CA 1
ATOM 784 C C . PHE A 1 95 ? -18.147 6.297 16.180 1.00 90.88 95 PHE A C 1
ATOM 786 O O . PHE A 1 95 ? -17.967 6.146 14.971 1.00 90.88 95 PHE A O 1
ATOM 793 N N . ASN A 1 96 ? -17.304 7.015 16.926 1.00 90.75 96 ASN A N 1
ATOM 794 C CA . ASN A 1 96 ? -16.118 7.662 16.366 1.00 90.75 96 ASN A CA 1
ATOM 795 C C . ASN A 1 96 ? -15.096 6.643 15.839 1.00 90.75 96 ASN A C 1
ATOM 797 O O . ASN A 1 96 ? -14.556 6.836 14.750 1.00 90.75 96 ASN A O 1
ATOM 801 N N . ALA A 1 97 ? -14.850 5.553 16.572 1.00 90.12 97 ALA A N 1
ATOM 802 C CA . ALA A 1 97 ? -13.954 4.482 16.135 1.00 90.12 97 ALA A CA 1
ATOM 803 C C . ALA A 1 97 ? -14.476 3.783 14.868 1.00 90.12 97 ALA A C 1
ATOM 805 O O . ALA A 1 97 ? -13.724 3.585 13.910 1.00 90.12 97 ALA A O 1
ATOM 806 N N . LEU A 1 98 ? -15.780 3.498 14.824 1.00 91.31 98 LEU A N 1
ATOM 807 C CA . LEU A 1 98 ? -16.457 2.923 13.664 1.00 91.31 98 LEU A CA 1
ATOM 808 C C . LEU A 1 98 ? -16.341 3.836 12.437 1.00 91.31 98 LEU A C 1
ATOM 810 O O . LEU A 1 98 ? -15.986 3.382 11.348 1.00 91.31 98 LEU A O 1
ATOM 814 N N . ASN A 1 99 ? -16.595 5.133 12.610 1.00 88.44 99 ASN A N 1
ATOM 815 C CA . ASN A 1 99 ? -16.490 6.106 11.526 1.00 88.44 99 ASN A CA 1
ATOM 816 C C . ASN A 1 99 ? -15.059 6.281 11.031 1.00 88.44 99 ASN A C 1
ATOM 818 O O . ASN A 1 99 ? -14.861 6.419 9.827 1.00 88.44 99 ASN A O 1
ATOM 822 N N . LYS A 1 100 ? -14.064 6.225 11.921 1.00 89.56 100 LYS A N 1
ATOM 823 C CA . LYS A 1 100 ? -12.654 6.256 11.524 1.00 89.56 100 LYS A CA 1
ATOM 824 C C . LYS A 1 100 ? -12.303 5.066 10.626 1.00 89.56 100 LYS A C 1
ATOM 826 O O . LYS A 1 100 ? -11.677 5.262 9.590 1.00 89.56 100 LYS A O 1
ATOM 831 N N . CYS A 1 101 ? -12.750 3.857 10.976 1.00 87.19 101 CYS A N 1
ATOM 832 C CA . CYS A 1 101 ? -12.527 2.667 10.148 1.00 87.19 101 CYS A CA 1
ATOM 833 C C . CYS A 1 101 ? -13.218 2.796 8.784 1.00 87.19 101 CYS A C 1
ATOM 835 O O . CYS A 1 101 ? -12.603 2.536 7.756 1.00 87.19 101 CYS A O 1
ATOM 837 N N . ARG A 1 102 ? -14.470 3.274 8.757 1.00 85.81 102 ARG A N 1
ATOM 838 C CA . ARG A 1 102 ? -15.212 3.521 7.508 1.00 85.81 102 ARG A CA 1
ATOM 839 C C . ARG A 1 102 ? -14.519 4.541 6.605 1.00 85.81 102 ARG A C 1
ATOM 841 O O . ARG A 1 102 ? -14.357 4.270 5.424 1.00 85.81 102 ARG A O 1
ATOM 848 N N . GLN A 1 103 ? -14.059 5.662 7.160 1.00 83.94 103 GLN A N 1
ATOM 849 C CA . GLN A 1 103 ? -13.309 6.674 6.410 1.00 83.94 103 GLN A CA 1
ATOM 850 C C . GLN A 1 103 ? -12.006 6.117 5.843 1.00 83.94 103 GLN A C 1
ATOM 852 O O . GLN A 1 103 ? -11.656 6.434 4.713 1.00 83.94 103 GLN A O 1
ATOM 857 N N . HIS A 1 104 ? -11.299 5.287 6.613 1.00 82.00 104 HIS A N 1
ATOM 858 C CA . HIS A 1 104 ? -10.082 4.646 6.131 1.00 82.00 104 HIS A CA 1
ATOM 859 C C . HIS A 1 104 ? -10.392 3.702 4.964 1.00 82.00 104 HIS A C 1
ATOM 861 O O . HIS A 1 104 ? -9.714 3.768 3.951 1.00 82.00 104 HIS A O 1
ATOM 867 N N . LEU A 1 105 ? -11.465 2.904 5.049 1.00 83.31 105 LEU A N 1
ATOM 868 C CA . LEU A 1 105 ? -11.928 2.041 3.951 1.00 83.31 105 LEU A CA 1
ATOM 869 C C . LEU A 1 105 ? -12.354 2.827 2.704 1.00 83.31 105 LEU A C 1
ATOM 871 O O . LEU A 1 105 ? -12.084 2.381 1.592 1.00 83.31 105 LEU A O 1
ATOM 875 N N . ASP A 1 106 ? -12.974 3.997 2.871 1.00 81.06 106 ASP A N 1
ATOM 876 C CA . ASP A 1 106 ? -13.356 4.865 1.750 1.00 81.06 106 ASP A CA 1
ATOM 877 C C . ASP A 1 106 ? -12.138 5.379 0.950 1.00 81.06 106 ASP A C 1
ATOM 879 O O . ASP A 1 106 ? -12.302 5.738 -0.213 1.00 81.06 106 ASP A O 1
ATOM 883 N N . LEU A 1 107 ? -10.925 5.389 1.527 1.00 74.06 107 LEU A N 1
ATOM 884 C CA . LEU A 1 107 ? -9.688 5.752 0.815 1.00 74.06 107 LEU A CA 1
ATOM 885 C C . LEU A 1 107 ? -9.190 4.654 -0.140 1.00 74.06 107 LEU A C 1
ATOM 887 O O . LEU A 1 107 ? -8.469 4.972 -1.081 1.00 74.06 107 LEU A O 1
ATOM 891 N N . PHE A 1 108 ? -9.561 3.389 0.089 1.00 68.75 108 PHE A N 1
ATOM 892 C CA . PHE A 1 108 ? -9.157 2.247 -0.750 1.00 68.75 108 PHE A CA 1
ATOM 893 C C . PHE A 1 108 ? -10.136 1.966 -1.892 1.00 68.75 108 PHE A C 1
ATOM 895 O O . PHE A 1 108 ? -9.831 1.190 -2.792 1.00 68.75 108 PHE A O 1
ATOM 902 N N . ASP A 1 109 ? -11.320 2.577 -1.867 1.00 67.69 109 ASP A N 1
ATOM 903 C CA . ASP A 1 109 ? -12.275 2.489 -2.964 1.00 67.69 109 ASP A CA 1
ATOM 904 C C . ASP A 1 109 ? -11.831 3.459 -4.070 1.00 67.69 109 ASP A C 1
ATOM 906 O O . ASP A 1 109 ? -12.270 4.611 -4.131 1.00 67.69 109 ASP A O 1
ATOM 910 N N . GLU A 1 110 ? -10.922 3.002 -4.942 1.00 53.16 110 GLU A N 1
ATOM 911 C CA . GLU A 1 110 ? -10.408 3.769 -6.091 1.00 53.16 110 GLU A CA 1
ATOM 912 C C . GLU A 1 110 ? -11.549 4.340 -6.967 1.00 53.16 110 GLU A C 1
ATOM 914 O O . GLU A 1 110 ? -11.384 5.372 -7.618 1.00 53.16 110 GLU A O 1
ATOM 919 N N . ASN A 1 111 ? -12.755 3.756 -6.899 1.00 50.59 111 ASN A N 1
ATOM 920 C CA . ASN A 1 111 ? -13.950 4.216 -7.609 1.00 50.59 111 ASN A CA 1
ATOM 921 C C . ASN A 1 111 ? -14.717 5.366 -6.920 1.00 50.59 111 ASN A C 1
ATOM 923 O O . ASN A 1 111 ? -15.567 5.998 -7.555 1.00 50.59 111 ASN A O 1
ATOM 927 N N . LYS A 1 112 ? -14.446 5.692 -5.646 1.00 47.62 112 LYS A N 1
ATOM 928 C CA . LYS A 1 112 ? -15.113 6.798 -4.922 1.00 47.62 112 LYS A CA 1
ATOM 929 C C . LYS A 1 112 ? -14.361 8.121 -4.943 1.00 47.62 112 LYS A C 1
ATOM 931 O O . LYS A 1 112 ? -14.978 9.160 -4.688 1.00 47.62 112 LYS A O 1
ATOM 936 N N . LEU A 1 113 ? -13.085 8.124 -5.325 1.00 45.84 113 LEU A N 1
ATOM 937 C CA . LEU A 1 113 ? -12.298 9.352 -5.497 1.00 45.84 113 LEU A CA 1
ATOM 938 C C . LEU A 1 113 ? -12.862 10.297 -6.584 1.00 45.84 113 LEU A C 1
ATOM 940 O O . LEU A 1 113 ? -12.444 11.449 -6.671 1.00 45.84 113 LEU A O 1
ATOM 944 N N . GLY A 1 114 ? -13.865 9.860 -7.357 1.00 45.00 114 GLY A N 1
ATOM 945 C CA . GLY A 1 114 ? -14.535 10.650 -8.393 1.00 45.00 114 GLY A CA 1
ATOM 946 C C . GLY A 1 114 ? -15.850 11.351 -8.015 1.00 45.00 114 GLY A C 1
ATOM 947 O O . GLY A 1 114 ? -16.438 11.974 -8.897 1.00 45.00 114 GLY A O 1
ATOM 948 N N . CYS A 1 115 ? -16.368 11.285 -6.776 1.00 51.34 115 CYS A N 1
ATOM 949 C CA . CYS A 1 115 ? -17.663 11.923 -6.457 1.00 51.34 115 CYS A CA 1
ATOM 950 C C . CYS A 1 115 ? -17.615 12.926 -5.283 1.00 51.34 115 CYS A C 1
ATOM 952 O O . CYS A 1 115 ? -17.892 12.568 -4.133 1.00 51.34 115 CYS A O 1
ATOM 954 N N . PRO A 1 116 ? -17.382 14.223 -5.567 1.00 56.38 116 PRO A N 1
ATOM 955 C CA . PRO A 1 116 ? -17.468 15.313 -4.585 1.00 56.38 116 PRO A CA 1
ATOM 956 C C . PRO A 1 116 ? -18.826 15.408 -3.862 1.00 56.38 116 PRO A C 1
ATOM 958 O O . PRO A 1 116 ? -18.913 15.912 -2.737 1.00 56.38 116 PRO A O 1
ATOM 961 N N . ASP A 1 117 ? -19.896 14.909 -4.485 1.00 58.59 117 ASP A N 1
ATOM 962 C CA . ASP A 1 117 ? -21.249 14.945 -3.928 1.00 58.59 117 ASP A CA 1
ATOM 963 C C . ASP A 1 117 ? -21.492 13.879 -2.853 1.00 58.59 117 ASP A C 1
ATOM 965 O O . ASP A 1 117 ? -22.298 14.103 -1.944 1.00 58.59 117 ASP A O 1
ATOM 969 N N . CYS A 1 118 ? -20.775 12.753 -2.890 1.00 57.78 118 CYS A N 1
ATOM 970 C CA . CYS A 1 118 ? -20.896 11.701 -1.879 1.00 57.78 118 CYS A CA 1
ATOM 971 C C . CYS A 1 118 ? -20.329 12.156 -0.526 1.00 57.78 118 CYS A C 1
ATOM 973 O O . CYS A 1 118 ? -21.019 12.048 0.491 1.00 57.78 118 CYS A O 1
ATOM 975 N N . CYS A 1 119 ? -19.153 12.793 -0.513 1.00 53.69 119 CYS A N 1
ATOM 976 C CA . CYS A 1 119 ? -18.578 13.387 0.701 1.00 53.69 119 CYS A CA 1
ATOM 977 C C . CYS A 1 119 ? -19.473 14.499 1.281 1.00 53.69 119 CYS A C 1
ATOM 979 O O . CYS A 1 119 ? -19.631 14.616 2.498 1.00 53.69 119 CYS A O 1
ATOM 981 N N . ARG A 1 120 ? -20.128 15.292 0.418 1.00 57.81 120 ARG A N 1
ATOM 982 C CA . ARG A 1 120 ? -21.049 16.365 0.832 1.00 57.81 120 ARG A CA 1
ATOM 983 C C . ARG A 1 120 ? -22.340 15.826 1.452 1.00 57.81 120 ARG A C 1
ATOM 985 O O . ARG A 1 120 ? -22.826 16.399 2.427 1.00 57.81 120 ARG A O 1
ATOM 992 N N . LYS A 1 121 ? -22.901 14.742 0.905 1.00 62.59 121 LYS A N 1
ATOM 993 C CA . LYS A 1 121 ? -24.074 14.060 1.479 1.00 62.59 121 LYS A CA 1
ATOM 994 C C . LYS A 1 121 ? -23.741 13.451 2.838 1.00 62.59 121 LYS A C 1
ATOM 996 O O . LYS A 1 121 ? -24.509 13.645 3.774 1.00 62.59 121 LYS A O 1
ATOM 1001 N N . TYR A 1 122 ? -22.581 12.808 2.965 1.00 57.06 122 TYR A N 1
ATOM 1002 C CA . TYR A 1 122 ? -22.139 12.220 4.228 1.00 57.06 122 TYR A CA 1
ATOM 1003 C C . TYR A 1 122 ? -21.930 13.277 5.320 1.00 57.06 122 TYR A C 1
ATOM 1005 O O . TYR A 1 122 ? -22.468 13.133 6.414 1.00 57.06 122 TYR A O 1
ATOM 1013 N N . LYS A 1 123 ? -21.268 14.401 5.004 1.00 61.25 123 LYS A N 1
ATOM 1014 C CA . LYS A 1 123 ? -21.095 15.517 5.949 1.00 61.25 123 LYS A CA 1
ATOM 1015 C C . LYS A 1 123 ? -22.436 16.041 6.485 1.00 61.25 123 LYS A C 1
ATOM 1017 O O . LYS A 1 123 ? -22.570 16.242 7.685 1.00 61.25 123 LYS A O 1
ATOM 10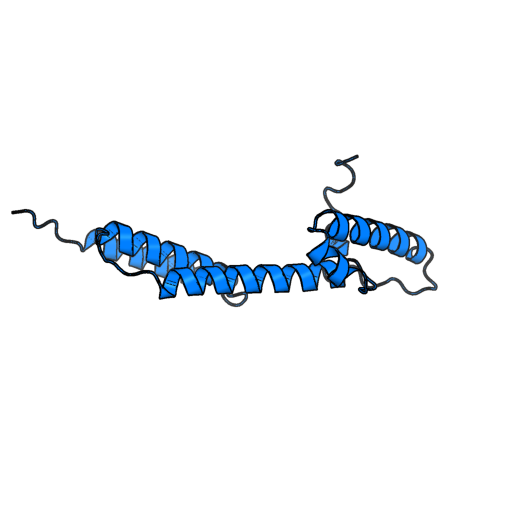22 N N . LYS A 1 124 ? -23.453 16.159 5.622 1.00 67.06 124 LYS A N 1
ATOM 1023 C CA . LYS A 1 124 ? -24.811 16.564 6.026 1.00 67.06 124 LYS A CA 1
ATOM 1024 C C . LYS A 1 124 ? -25.531 15.528 6.895 1.00 67.06 124 LYS A C 1
ATOM 1026 O O . LYS A 1 124 ? -26.349 15.915 7.722 1.00 67.06 124 LYS A O 1
ATOM 1031 N N . ILE A 1 125 ? -25.272 14.232 6.703 1.00 65.25 125 ILE A N 1
ATOM 1032 C CA . ILE A 1 125 ? -25.853 13.162 7.532 1.00 65.25 125 ILE A CA 1
ATOM 1033 C C . ILE A 1 125 ? -25.202 13.169 8.920 1.00 65.25 125 ILE A C 1
ATOM 1035 O O . ILE A 1 125 ? -25.919 13.214 9.913 1.00 65.25 125 ILE A O 1
ATOM 1039 N N . VAL A 1 126 ? -23.870 13.262 8.991 1.00 63.41 126 VAL A N 1
ATOM 1040 C CA . VAL A 1 126 ? -23.119 13.359 10.257 1.00 63.41 126 VAL A CA 1
ATOM 1041 C C . VAL A 1 126 ? -23.494 14.623 11.046 1.00 63.41 126 VAL A C 1
ATOM 1043 O O . VAL A 1 126 ? -23.690 14.565 12.261 1.00 63.41 126 VAL A O 1
ATOM 1046 N N . GLU A 1 127 ? -23.669 15.765 10.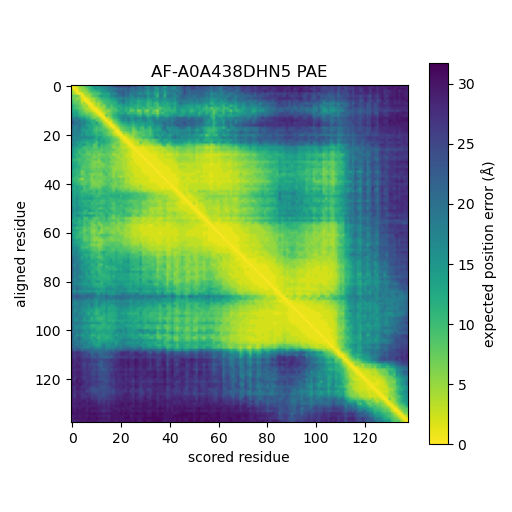373 1.00 60.47 127 GLU A N 1
ATOM 1047 C CA . GLU A 1 127 ? -24.139 17.013 11.000 1.00 60.47 127 GLU A CA 1
ATOM 1048 C C . GLU A 1 127 ? -25.595 16.911 11.490 1.00 60.47 127 GLU A C 1
ATOM 1050 O O . GLU A 1 127 ? -25.957 17.530 12.485 1.00 60.47 127 GLU A O 1
ATOM 1055 N N . LYS A 1 128 ? -26.440 16.104 10.836 1.00 61.03 128 LYS A N 1
ATOM 1056 C CA . LYS A 1 128 ? -27.838 15.905 11.243 1.00 61.03 128 LYS A CA 1
ATOM 1057 C C . LYS A 1 128 ? -27.977 14.915 12.404 1.00 61.03 128 LYS A C 1
ATOM 1059 O O . LYS A 1 128 ? -28.809 15.136 13.279 1.00 61.03 128 LYS A O 1
ATOM 1064 N N . GLU A 1 129 ? -27.165 13.860 12.437 1.00 54.09 129 GLU A N 1
ATOM 1065 C CA . GLU A 1 129 ? -27.161 12.859 13.516 1.00 54.09 129 GLU A CA 1
ATOM 1066 C C . GLU A 1 129 ? -26.549 13.407 14.815 1.00 54.09 129 GLU A C 1
ATOM 1068 O O . GLU A 1 129 ? -27.055 13.126 15.900 1.00 54.09 129 GLU A O 1
ATOM 1073 N N . SER A 1 130 ? -25.537 14.277 14.722 1.00 49.50 130 SER A N 1
ATOM 1074 C CA . SER A 1 130 ? -24.956 14.963 15.889 1.00 49.50 130 SER A CA 1
ATOM 1075 C C . SER A 1 130 ? -25.898 15.984 16.549 1.00 49.50 130 SER A C 1
ATOM 1077 O O . SER A 1 130 ? -25.689 16.345 17.705 1.00 49.50 130 SER A O 1
ATOM 1079 N N . LEU A 1 131 ? -26.970 16.396 15.861 1.00 53.12 131 LEU A N 1
ATOM 1080 C CA . LEU A 1 131 ? -28.027 17.270 16.387 1.00 53.12 131 LEU A CA 1
ATOM 1081 C C . LEU A 1 131 ? -29.257 16.510 16.923 1.00 53.12 131 LEU A C 1
ATOM 1083 O O . LEU A 1 131 ? -30.174 17.145 17.441 1.00 53.12 131 LEU A O 1
ATOM 1087 N N . GLN A 1 132 ? -29.312 15.178 16.795 1.00 45.47 132 GLN A N 1
ATOM 1088 C CA . GLN A 1 132 ? -30.485 14.374 17.173 1.00 45.47 132 GLN A CA 1
ATOM 1089 C C . GLN A 1 132 ? -30.322 13.547 18.447 1.00 45.47 132 GLN A C 1
ATOM 1091 O O . GLN A 1 132 ? -31.310 12.964 18.884 1.00 45.47 132 GLN A O 1
ATOM 1096 N N . VAL A 1 133 ? -29.139 13.500 19.068 1.00 40.75 133 VAL A N 1
ATOM 1097 C CA . VAL A 1 133 ? -28.981 12.834 20.369 1.00 40.75 133 VAL A CA 1
ATOM 1098 C C . VAL A 1 133 ? -29.638 13.715 21.439 1.00 40.75 133 VAL A C 1
ATOM 1100 O O . VAL A 1 133 ? -29.094 14.777 21.753 1.00 40.75 133 VAL A O 1
ATOM 1103 N N . PRO A 1 134 ? -30.797 13.339 22.014 1.00 37.75 134 PRO A N 1
ATOM 1104 C CA . PRO A 1 134 ? -31.368 14.093 23.112 1.00 37.75 134 PRO A CA 1
ATOM 1105 C C . PRO A 1 134 ? -30.474 13.828 24.318 1.00 37.75 134 PRO A C 1
ATOM 1107 O O . PRO A 1 134 ? -30.329 12.687 24.757 1.00 37.75 134 PRO A O 1
ATOM 1110 N N . VAL A 1 135 ? -29.870 14.882 24.857 1.00 48.25 135 VAL A N 1
ATOM 1111 C CA . VAL A 1 135 ? -29.308 14.850 26.206 1.00 48.25 135 VAL A CA 1
ATOM 1112 C C . VAL A 1 135 ? -30.485 14.634 27.158 1.00 48.25 135 VAL A C 1
ATOM 1114 O O . VAL A 1 135 ? -31.167 15.579 27.542 1.00 48.25 135 VAL A O 1
ATOM 1117 N N . GLN A 1 136 ? -30.778 13.377 27.481 1.00 39.03 136 GLN A N 1
ATOM 1118 C CA . GLN A 1 136 ? -31.565 13.034 28.656 1.00 39.03 136 GLN A CA 1
ATOM 1119 C C . GLN A 1 136 ? -30.600 12.525 29.715 1.00 39.03 136 GLN A C 1
ATOM 1121 O O . GLN A 1 136 ? -30.223 11.356 29.728 1.00 39.03 136 GLN A O 1
ATOM 1126 N N . THR A 1 137 ? -30.181 13.442 30.581 1.00 38.31 137 THR A N 1
ATOM 1127 C CA . THR A 1 137 ? -29.575 13.112 31.867 1.00 38.31 137 THR A CA 1
ATOM 1128 C C . THR A 1 137 ? -30.656 13.285 32.925 1.00 38.31 137 THR A C 1
ATOM 1130 O O . THR A 1 137 ? -31.213 14.376 33.065 1.00 38.31 137 THR A O 1
ATOM 1133 N N . GLN A 1 138 ? -30.956 12.198 33.628 1.00 37.06 138 GLN A N 1
ATOM 1134 C CA . GLN A 1 138 ? -31.566 12.217 34.952 1.00 37.06 138 GLN A CA 1
ATOM 1135 C C . GLN A 1 138 ? -30.470 11.909 35.970 1.00 37.06 138 GLN A C 1
ATOM 1137 O O . GLN A 1 138 ? -29.564 11.121 35.612 1.00 37.06 138 GLN A O 1
#

Foldseek 3Di:
DPPPPPPPCCQQDPNDDQDPPPDPCNVVNQVVFVVLLVVLLVVDDVVLSVVSPPDPGSNVSNVVVVVVVLVVQLVVLVVCLVPQDCVVPDPVRSVVSNVVSVVSNCVSPPVNVPDPVVVVVVVVVVVVVVVPPDPDDD

Nearest PDB structures (foldseek):
  9had-assembly1_A  TM=2.789E-01  e=6.318E+00  Dermatophagoides farinae